Protein AF-A0A7Y3PFW4-F1 (afdb_monomer_lite)

Secondary structure (DSSP, 8-state):
-------TT-EEEETTTEEEEEEEEETTEEEEEEE--TTS---PPP---

pLDDT: mean 90.77, std 10.53, range [50.25, 97.5]

Structure (mmCIF, N/CA/C/O backbone):
data_AF-A0A7Y3PFW4-F1
#
_entry.id   AF-A0A7Y3PFW4-F1
#
loop_
_atom_site.group_PDB
_atom_site.id
_atom_site.type_symbol
_atom_site.label_atom_id
_atom_site.label_alt_id
_atom_site.label_comp_id
_atom_site.label_asym_id
_atom_site.label_entity_id
_atom_site.label_seq_id
_atom_site.pdbx_PDB_ins_code
_atom_site.Cartn_x
_atom_site.Cartn_y
_atom_site.Cartn_z
_atom_site.occupancy
_atom_site.B_iso_or_equiv
_atom_site.auth_seq_id
_atom_site.auth_comp_id
_atom_site.auth_asym_id
_atom_site.auth_atom_id
_atom_site.pdbx_PDB_model_num
ATOM 1 N N . MET A 1 1 ? 7.261 13.894 1.750 1.00 81.94 1 MET A N 1
ATOM 2 C CA . MET A 1 1 ? 6.422 12.824 2.327 1.00 81.94 1 MET A CA 1
ATOM 3 C C . MET A 1 1 ? 4.970 13.206 2.104 1.00 81.94 1 MET A C 1
ATOM 5 O O . MET A 1 1 ? 4.597 14.296 2.516 1.00 81.94 1 MET A O 1
ATOM 9 N N . LEU A 1 2 ? 4.201 12.371 1.403 1.00 93.62 2 LEU A N 1
ATOM 10 C CA . LEU A 1 2 ? 2.757 12.542 1.212 1.00 93.62 2 LEU A CA 1
ATOM 11 C C . LEU A 1 2 ? 2.045 11.528 2.112 1.00 93.62 2 LEU A C 1
ATOM 13 O O . LEU A 1 2 ? 2.421 10.359 2.103 1.00 93.62 2 LEU A O 1
ATOM 17 N N . VAL A 1 3 ? 1.065 11.974 2.896 1.00 94.25 3 VAL A N 1
ATOM 18 C CA . VAL A 1 3 ? 0.338 11.126 3.849 1.00 94.25 3 VAL A CA 1
ATOM 19 C C . VAL A 1 3 ? -1.115 11.041 3.407 1.00 94.25 3 VAL A C 1
ATOM 21 O O . VAL A 1 3 ? -1.776 12.067 3.271 1.00 94.25 3 VAL A O 1
ATOM 24 N N . LEU A 1 4 ? -1.594 9.822 3.177 1.00 93.94 4 LEU A N 1
ATOM 25 C CA . LEU A 1 4 ? -2.961 9.521 2.762 1.00 93.94 4 LEU A CA 1
ATOM 26 C C . LEU A 1 4 ? -3.548 8.507 3.750 1.00 93.94 4 LEU A C 1
ATOM 28 O O . LEU A 1 4 ? -2.838 7.626 4.226 1.00 93.94 4 LEU A O 1
ATOM 32 N N . THR A 1 5 ? -4.828 8.649 4.084 1.00 93.94 5 THR A N 1
ATOM 33 C CA . THR A 1 5 ? -5.559 7.688 4.927 1.00 93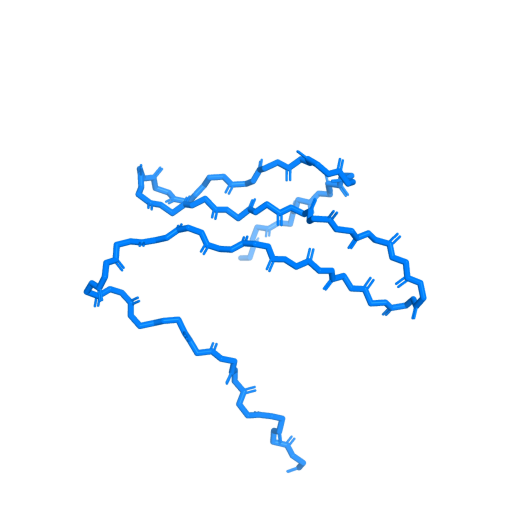.94 5 THR A CA 1
ATOM 34 C C . THR A 1 5 ? -6.537 6.937 4.049 1.00 93.94 5 THR A C 1
ATOM 36 O O . THR A 1 5 ? -7.322 7.590 3.362 1.00 93.94 5 THR A O 1
ATOM 39 N N . HIS A 1 6 ? -6.478 5.606 4.059 1.00 94.69 6 HIS A N 1
ATOM 40 C CA . HIS A 1 6 ? -7.321 4.743 3.235 1.00 94.69 6 HIS A CA 1
ATOM 41 C C . HIS A 1 6 ? -7.986 3.648 4.063 1.00 94.69 6 HIS A C 1
ATOM 43 O O . HIS A 1 6 ? -7.492 3.268 5.130 1.00 94.69 6 HIS A O 1
ATOM 49 N N . LYS A 1 7 ? -9.121 3.171 3.563 1.00 94.94 7 LYS A N 1
ATOM 50 C CA . LYS A 1 7 ? -9.850 2.011 4.076 1.00 94.94 7 LYS A CA 1
ATOM 51 C C . LYS A 1 7 ? -9.487 0.757 3.282 1.00 94.94 7 LYS A C 1
ATOM 53 O O . LYS A 1 7 ? -8.783 0.817 2.280 1.00 94.94 7 LYS A O 1
ATOM 58 N N . GLU A 1 8 ? -9.960 -0.382 3.768 1.00 95.88 8 GLU A N 1
ATOM 59 C CA . GLU A 1 8 ? -9.935 -1.641 3.025 1.00 95.88 8 GLU A CA 1
ATOM 60 C C . GLU A 1 8 ? -10.597 -1.472 1.647 1.00 95.88 8 GLU A C 1
ATOM 62 O O . GLU A 1 8 ? -11.530 -0.681 1.498 1.00 95.88 8 GLU A O 1
ATOM 67 N N . ASP A 1 9 ? -10.051 -2.160 0.646 1.00 95.94 9 ASP A N 1
ATOM 68 C CA . ASP A 1 9 ? -10.388 -2.095 -0.781 1.00 95.94 9 ASP A CA 1
ATOM 69 C C . ASP A 1 9 ? -10.113 -0.755 -1.495 1.00 95.94 9 ASP A C 1
ATOM 71 O O . ASP A 1 9 ? -10.314 -0.647 -2.708 1.00 95.94 9 ASP A O 1
ATOM 75 N N . GLU A 1 10 ? -9.601 0.268 -0.802 1.00 97.50 10 GLU A N 1
ATOM 76 C CA . GLU A 1 10 ? -9.205 1.524 -1.447 1.00 97.50 10 GLU A CA 1
ATOM 77 C C . GLU A 1 10 ? -7.830 1.424 -2.12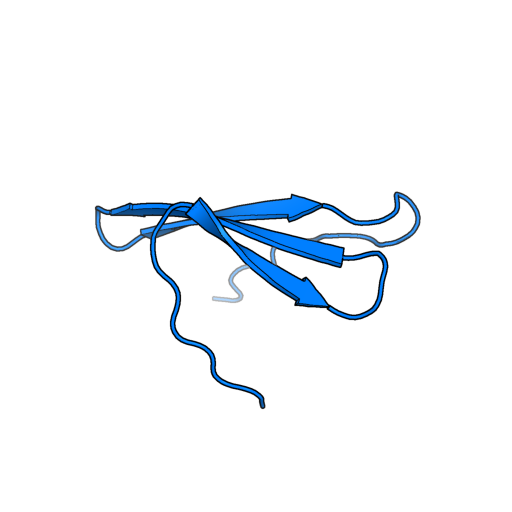8 1.00 97.50 10 GLU A C 1
ATOM 79 O O . GLU A 1 10 ? -6.944 0.655 -1.734 1.00 97.50 10 GLU A O 1
ATOM 84 N N . GLN A 1 11 ? -7.651 2.244 -3.167 1.00 96.75 11 GLN A N 1
ATOM 85 C CA . GLN A 1 11 ? -6.476 2.226 -4.033 1.00 96.75 11 GLN A CA 1
ATOM 86 C C . GLN A 1 11 ? -5.748 3.569 -4.055 1.00 96.75 11 GLN A C 1
ATOM 88 O O . GLN A 1 11 ? -6.361 4.632 -4.136 1.00 96.75 11 GLN A O 1
ATOM 93 N N . ILE A 1 12 ? -4.419 3.495 -4.076 1.00 96.31 12 ILE A N 1
ATOM 94 C CA . ILE A 1 12 ? -3.508 4.620 -4.270 1.00 96.31 12 ILE A CA 1
ATOM 95 C C . ILE A 1 12 ? -2.805 4.418 -5.608 1.00 96.31 12 ILE A C 1
ATOM 97 O O . ILE A 1 12 ? -2.129 3.412 -5.817 1.00 96.31 12 ILE A O 1
ATOM 101 N N . THR A 1 13 ? -2.901 5.396 -6.500 1.00 95.56 13 THR A N 1
ATOM 102 C CA . THR A 1 13 ? -2.156 5.385 -7.763 1.00 95.56 13 THR A CA 1
ATOM 103 C C . THR A 1 13 ? -0.898 6.238 -7.645 1.00 95.56 13 THR A C 1
ATOM 105 O O . THR A 1 13 ? -0.951 7.382 -7.190 1.00 95.56 13 THR A O 1
ATOM 108 N N . ILE A 1 14 ? 0.239 5.697 -8.083 1.00 94.56 14 ILE A N 1
ATOM 109 C CA . ILE A 1 14 ? 1.509 6.422 -8.174 1.00 94.56 14 ILE A CA 1
ATOM 110 C C . ILE A 1 14 ? 1.916 6.486 -9.647 1.00 94.56 14 ILE A C 1
ATOM 112 O O . ILE A 1 14 ? 2.211 5.475 -10.282 1.00 94.56 14 ILE A O 1
ATOM 116 N N . GLY A 1 15 ? 1.944 7.696 -10.205 1.00 93.06 15 GLY A N 1
ATOM 117 C CA . GLY A 1 15 ? 2.183 7.873 -11.636 1.00 93.06 15 GLY A CA 1
ATOM 118 C C . GLY A 1 15 ? 1.037 7.287 -12.465 1.00 93.06 15 GLY A C 1
ATOM 119 O O . GLY A 1 15 ? -0.125 7.565 -12.180 1.00 93.06 15 GLY A O 1
ATOM 120 N N . LYS A 1 16 ? 1.367 6.520 -13.509 1.00 91.56 16 LYS A N 1
ATOM 121 C CA . LYS A 1 16 ? 0.381 5.880 -14.401 1.00 91.56 16 LYS A CA 1
ATOM 122 C C . LYS A 1 16 ? 0.366 4.357 -14.319 1.00 91.56 16 LYS A C 1
ATOM 124 O O . LYS A 1 16 ? -0.596 3.748 -14.766 1.00 91.56 16 LYS A O 1
ATOM 129 N N . ASP A 1 17 ? 1.411 3.775 -13.741 1.00 94.12 17 ASP A N 1
ATOM 130 C CA . ASP A 1 17 ? 1.704 2.353 -13.908 1.00 94.12 17 ASP A CA 1
ATOM 131 C C . ASP A 1 17 ? 1.752 1.595 -12.575 1.00 94.12 17 ASP A C 1
ATOM 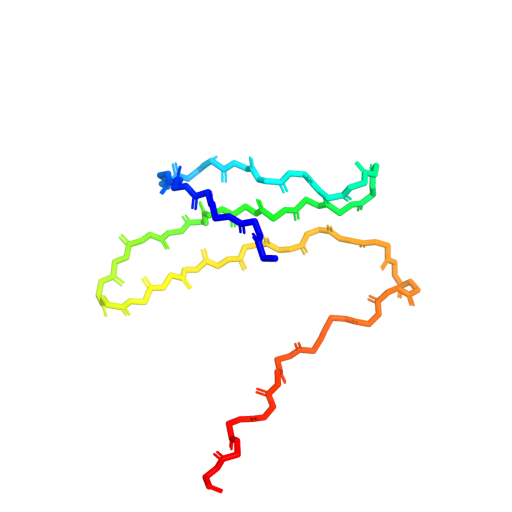133 O O . ASP A 1 17 ? 1.849 0.373 -12.579 1.00 94.12 17 ASP A O 1
ATOM 137 N N . ILE A 1 18 ? 1.688 2.303 -11.439 1.00 95.69 18 ILE A N 1
ATOM 138 C CA . ILE A 1 18 ? 1.740 1.699 -10.106 1.00 95.69 18 ILE A CA 1
ATOM 139 C C . ILE A 1 18 ? 0.407 1.910 -9.396 1.00 95.69 18 ILE A C 1
ATOM 141 O O . ILE A 1 18 ? -0.036 3.049 -9.208 1.00 95.69 18 ILE A O 1
ATOM 145 N N . VAL A 1 19 ? -0.188 0.813 -8.939 1.00 96.62 19 VAL A N 1
ATOM 146 C CA . VAL A 1 19 ? -1.393 0.811 -8.106 1.00 96.62 19 VAL A CA 1
ATOM 147 C C . VAL A 1 19 ? -1.093 0.060 -6.817 1.00 96.62 19 VAL A C 1
ATOM 149 O O . VAL A 1 19 ? -0.593 -1.063 -6.831 1.00 96.62 19 VAL A O 1
ATOM 152 N N . ILE A 1 20 ? -1.377 0.702 -5.691 1.00 96.31 20 ILE A N 1
ATOM 153 C CA . ILE A 1 20 ? -1.287 0.116 -4.359 1.00 96.31 20 ILE A CA 1
ATOM 154 C C . ILE A 1 20 ? -2.710 -0.065 -3.852 1.00 96.31 20 ILE A C 1
ATOM 156 O O . ILE A 1 20 ? -3.445 0.911 -3.736 1.00 96.31 20 ILE A O 1
ATOM 160 N N . THR A 1 21 ? -3.080 -1.289 -3.510 1.00 97.44 21 THR A N 1
ATOM 161 C CA . THR A 1 21 ? -4.413 -1.627 -3.002 1.00 97.44 21 THR A CA 1
ATOM 162 C C . THR A 1 21 ? -4.304 -2.036 -1.543 1.00 97.44 21 THR A C 1
ATOM 164 O O . THR A 1 21 ? -3.486 -2.894 -1.194 1.00 97.44 21 THR A O 1
ATOM 167 N N . ILE A 1 22 ? -5.130 -1.447 -0.681 1.00 97.12 22 ILE A N 1
ATOM 168 C CA . ILE A 1 22 ? -5.267 -1.894 0.706 1.00 97.12 22 ILE A CA 1
ATOM 169 C C . ILE A 1 22 ? -6.187 -3.114 0.705 1.00 97.12 22 ILE A C 1
ATOM 171 O O . ILE A 1 22 ? -7.395 -2.980 0.588 1.00 97.12 22 ILE A O 1
ATOM 175 N N . VAL A 1 23 ? -5.611 -4.311 0.787 1.00 97.06 23 VAL A N 1
ATOM 176 C CA . VAL A 1 23 ? -6.357 -5.572 0.633 1.00 97.06 23 VAL A CA 1
ATOM 177 C C . VAL A 1 23 ? -7.089 -5.957 1.912 1.00 97.06 23 VAL A C 1
ATOM 179 O O . VAL A 1 23 ? -8.178 -6.498 1.845 1.00 97.06 23 VAL A O 1
ATOM 182 N N . GLU A 1 24 ? -6.471 -5.736 3.070 1.00 96.31 24 GLU A N 1
ATOM 183 C CA . GLU A 1 24 ? -7.059 -6.093 4.364 1.00 96.31 24 GLU A CA 1
ATOM 184 C C . GLU A 1 24 ? -6.405 -5.257 5.462 1.00 96.31 24 GLU A C 1
ATOM 186 O O . GLU A 1 24 ? -5.177 -5.093 5.472 1.00 96.31 24 GLU A O 1
ATOM 191 N N . VAL A 1 25 ? -7.201 -4.763 6.410 1.00 95.31 25 VAL A N 1
ATOM 192 C CA . VAL A 1 25 ? -6.710 -4.069 7.608 1.00 95.31 25 VAL A CA 1
ATOM 193 C C . VAL A 1 25 ? -7.204 -4.819 8.838 1.00 95.31 25 VAL A C 1
ATOM 195 O O . VAL A 1 25 ? -8.387 -4.791 9.163 1.00 95.31 25 VAL A O 1
ATOM 198 N N . GLY A 1 26 ? -6.299 -5.475 9.563 1.00 93.56 26 GLY A N 1
ATOM 199 C CA . GLY A 1 26 ? -6.693 -6.296 10.707 1.00 93.56 26 GLY A CA 1
ATOM 200 C C . GLY A 1 26 ? -5.506 -6.826 11.496 1.00 93.56 26 GLY A C 1
ATOM 201 O O . GLY A 1 26 ? -4.386 -6.855 11.007 1.00 93.56 26 GLY A O 1
ATOM 202 N N . HIS A 1 27 ? -5.731 -7.239 12.745 1.00 91.31 27 HIS A N 1
ATOM 203 C CA . HIS A 1 27 ? -4.705 -7.875 13.589 1.00 91.31 27 HIS A CA 1
ATOM 204 C C . HIS A 1 27 ? -3.392 -7.076 13.748 1.00 91.31 27 HIS A C 1
ATOM 206 O O . HIS A 1 27 ? -2.328 -7.657 13.936 1.00 91.31 27 HIS A O 1
ATOM 212 N N . GLY A 1 28 ? -3.453 -5.741 13.663 1.00 93.00 28 GLY A N 1
ATOM 213 C CA . GLY A 1 28 ? -2.265 -4.879 13.724 1.00 93.00 28 GLY A CA 1
ATOM 214 C C . GLY A 1 28 ? -1.369 -4.946 12.481 1.00 93.00 28 GLY A C 1
ATOM 215 O O . GLY A 1 28 ? -0.266 -4.407 12.495 1.00 93.00 28 GLY A O 1
ATOM 216 N N . GLN A 1 29 ? -1.838 -5.585 11.410 1.00 92.19 29 GLN 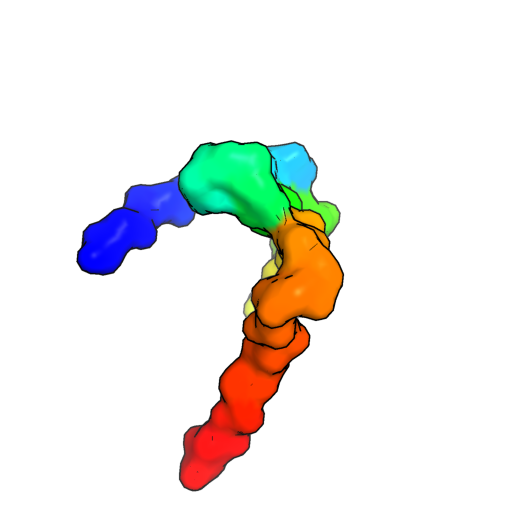A N 1
ATOM 217 C CA . GLN A 1 29 ? -1.158 -5.705 10.129 1.00 92.19 29 GLN A CA 1
ATOM 218 C C . GLN A 1 29 ? -2.043 -5.172 9.000 1.00 92.19 29 GLN A C 1
ATOM 220 O O . GLN A 1 29 ? -3.265 -5.071 9.110 1.00 92.19 29 GLN A O 1
ATOM 225 N N . VAL A 1 30 ? -1.400 -4.836 7.889 1.00 94.75 30 VAL A N 1
ATOM 226 C CA . VAL A 1 30 ? -2.080 -4.417 6.667 1.00 94.75 30 VAL A CA 1
ATOM 227 C C . VAL A 1 30 ? -1.592 -5.307 5.541 1.00 94.75 30 VAL A C 1
ATOM 229 O O . VAL A 1 30 ? -0.383 -5.466 5.345 1.00 94.75 30 VAL A O 1
ATOM 232 N N . ARG A 1 31 ? -2.525 -5.899 4.799 1.00 95.00 31 ARG A N 1
ATOM 233 C CA . ARG A 1 31 ? -2.212 -6.559 3.534 1.00 95.00 31 ARG A CA 1
ATOM 234 C C . ARG A 1 31 ? -2.274 -5.528 2.427 1.00 95.00 31 ARG A C 1
ATOM 236 O O . ARG A 1 31 ? -3.262 -4.816 2.282 1.00 95.00 31 ARG A O 1
ATOM 243 N N . ILE A 1 32 ? -1.203 -5.464 1.650 1.00 95.56 32 ILE A N 1
ATOM 244 C CA . ILE A 1 32 ? -1.044 -4.494 0.575 1.00 95.56 32 ILE A CA 1
ATOM 245 C C . ILE A 1 32 ? -0.812 -5.265 -0.722 1.00 95.56 32 ILE A C 1
ATOM 247 O O . ILE A 1 32 ? 0.117 -6.072 -0.808 1.00 95.56 32 ILE A O 1
ATOM 251 N N . GLY A 1 33 ? -1.666 -5.024 -1.711 1.00 95.81 33 GLY A N 1
ATOM 252 C CA . GLY A 1 33 ? -1.459 -5.427 -3.096 1.00 95.81 33 GLY A CA 1
ATOM 253 C C . GLY A 1 33 ? -0.672 -4.342 -3.820 1.00 95.81 33 GLY A C 1
ATOM 254 O O . GLY A 1 33 ? -0.934 -3.159 -3.618 1.00 95.81 33 GLY A O 1
ATOM 255 N N . ILE A 1 34 ? 0.309 -4.730 -4.631 1.00 95.88 34 ILE A N 1
ATOM 256 C CA . ILE A 1 34 ? 1.093 -3.793 -5.440 1.00 95.88 34 ILE A CA 1
ATOM 257 C C . ILE A 1 34 ? 1.082 -4.311 -6.872 1.00 95.88 34 ILE A C 1
ATOM 259 O O . ILE A 1 34 ? 1.620 -5.383 -7.153 1.00 95.88 34 ILE A O 1
ATOM 263 N N . GLU A 1 35 ? 0.476 -3.541 -7.762 1.00 95.69 35 GLU A N 1
ATOM 264 C CA . GLU A 1 35 ? 0.531 -3.749 -9.202 1.00 95.69 35 GLU A CA 1
ATOM 265 C C . GLU A 1 35 ? 1.536 -2.758 -9.775 1.00 95.69 35 GLU A C 1
ATOM 267 O O . GLU A 1 35 ? 1.423 -1.552 -9.558 1.00 95.69 35 GLU A O 1
ATOM 272 N N . ALA A 1 36 ? 2.550 -3.273 -10.463 1.00 96.00 36 ALA A N 1
ATOM 273 C CA . ALA A 1 36 ? 3.561 -2.461 -11.118 1.00 96.00 36 ALA A CA 1
ATOM 274 C C . ALA A 1 36 ? 4.118 -3.184 -12.355 1.00 96.00 36 ALA A C 1
ATOM 276 O O . ALA A 1 36 ? 3.969 -4.407 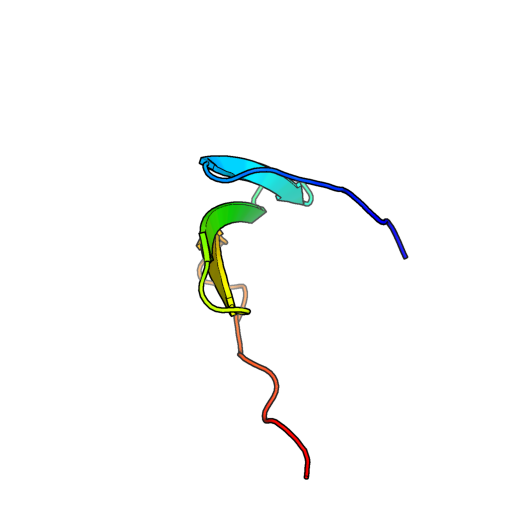-12.485 1.00 96.00 36 ALA A O 1
ATOM 277 N N . PRO A 1 37 ? 4.792 -2.455 -13.257 1.00 94.88 37 PRO A N 1
ATOM 278 C CA . PRO A 1 37 ? 5.501 -3.033 -14.390 1.00 94.88 37 PRO A CA 1
ATOM 279 C C . PRO A 1 37 ? 6.582 -4.033 -13.956 1.00 94.88 37 PRO A C 1
ATOM 281 O O . PRO A 1 37 ? 7.178 -3.907 -12.889 1.00 94.88 37 PRO A O 1
ATOM 284 N N . LYS A 1 38 ? 6.865 -5.031 -14.803 1.00 91.31 38 LYS A N 1
ATOM 285 C CA . LYS A 1 38 ? 7.805 -6.128 -14.485 1.00 91.31 38 LYS A CA 1
ATOM 286 C C . LYS A 1 38 ? 9.265 -5.686 -14.368 1.00 91.31 38 LYS A C 1
ATOM 288 O O . LYS A 1 38 ? 10.067 -6.390 -13.764 1.00 91.31 38 LYS A O 1
ATOM 293 N N . ASP A 1 39 ? 9.612 -4.572 -14.996 1.00 93.69 39 ASP A N 1
ATOM 294 C CA . ASP A 1 39 ? 10.922 -3.930 -14.920 1.00 93.69 39 ASP A CA 1
ATOM 295 C C . ASP A 1 39 ? 11.145 -3.209 -13.583 1.00 93.69 39 ASP A C 1
ATOM 297 O O . ASP A 1 39 ? 12.292 -2.963 -13.205 1.00 93.69 39 ASP A O 1
ATOM 301 N N . LEU A 1 40 ? 10.073 -2.932 -12.830 1.00 91.31 40 LEU A N 1
ATOM 302 C CA . LEU A 1 40 ? 10.161 -2.341 -11.505 1.00 91.31 40 LEU A CA 1
ATOM 303 C C . LEU A 1 40 ? 10.277 -3.435 -10.435 1.00 91.31 40 LEU A C 1
ATOM 305 O O . LEU A 1 40 ? 9.318 -4.131 -10.105 1.00 91.31 40 LEU A O 1
ATOM 309 N N . GLY A 1 41 ? 11.467 -3.567 -9.852 1.00 88.12 41 GLY A N 1
ATOM 310 C CA . GLY A 1 41 ? 11.691 -4.474 -8.729 1.00 88.12 41 GLY A CA 1
ATOM 311 C C . GLY A 1 41 ? 10.933 -4.023 -7.478 1.00 88.12 41 GLY A C 1
ATOM 312 O O . GLY A 1 41 ? 11.226 -2.965 -6.923 1.00 88.12 41 GLY A O 1
ATOM 313 N N . ILE A 1 42 ? 10.001 -4.847 -6.996 1.00 89.44 42 ILE A N 1
ATOM 314 C CA . ILE A 1 42 ? 9.318 -4.644 -5.712 1.00 89.44 42 ILE A CA 1
ATOM 315 C C . ILE A 1 42 ? 9.951 -5.576 -4.679 1.00 89.44 42 ILE A C 1
ATOM 317 O O . ILE A 1 42 ? 9.780 -6.793 -4.727 1.00 89.44 42 ILE A O 1
ATOM 321 N N . GLY A 1 43 ? 10.687 -4.997 -3.73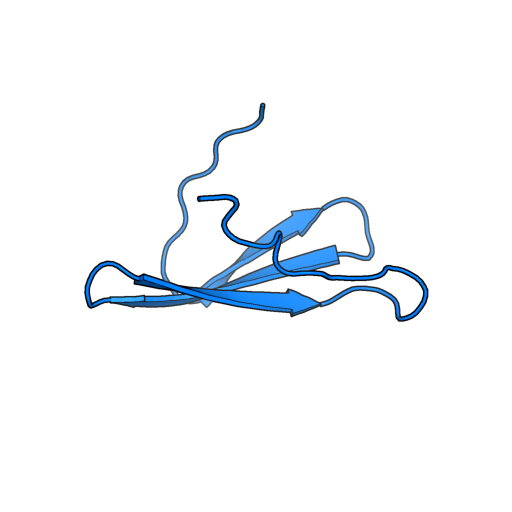4 1.00 87.31 43 GLY A N 1
ATOM 322 C CA . GLY A 1 43 ? 11.286 -5.715 -2.614 1.00 87.31 43 GLY A CA 1
ATOM 323 C C . GLY A 1 43 ? 10.634 -5.325 -1.295 1.00 87.31 43 GLY A C 1
ATOM 324 O O . GLY A 1 43 ? 10.258 -4.171 -1.096 1.00 87.31 43 GLY A O 1
ATOM 325 N N . ARG A 1 44 ? 10.547 -6.273 -0.360 1.00 84.81 44 ARG A N 1
ATOM 326 C CA . ARG A 1 44 ? 10.377 -5.917 1.052 1.00 84.81 44 ARG A CA 1
ATOM 327 C C . ARG A 1 44 ? 11.755 -5.494 1.556 1.00 84.81 44 ARG A C 1
ATOM 329 O O . ARG A 1 44 ? 12.677 -6.301 1.417 1.00 84.81 44 ARG A O 1
ATOM 336 N N . PRO A 1 45 ? 11.937 -4.274 2.092 1.00 84.75 45 PRO A N 1
ATOM 337 C CA . PRO A 1 45 ? 13.188 -3.957 2.759 1.00 84.75 45 PRO A CA 1
ATOM 338 C C . PRO A 1 45 ? 13.392 -5.000 3.860 1.00 84.75 45 PRO A C 1
ATOM 340 O O . PRO A 1 45 ? 12.454 -5.314 4.597 1.00 84.75 45 PRO A O 1
ATOM 343 N N . ALA A 1 46 ? 14.583 -5.598 3.914 1.00 71.19 46 ALA A N 1
ATOM 344 C CA . ALA A 1 46 ? 14.931 -6.461 5.030 1.00 71.19 46 ALA A CA 1
ATOM 345 C C . ALA A 1 46 ? 14.743 -5.641 6.310 1.00 71.19 46 ALA A C 1
ATOM 347 O O . ALA A 1 46 ? 15.154 -4.480 6.358 1.00 71.19 46 ALA A O 1
ATOM 348 N N . ALA A 1 47 ? 14.073 -6.217 7.308 1.00 59.16 47 ALA A N 1
ATOM 349 C CA . ALA A 1 47 ? 14.090 -5.653 8.643 1.00 59.16 47 ALA A CA 1
ATOM 350 C C . ALA A 1 47 ? 15.553 -5.686 9.095 1.00 59.16 47 ALA A C 1
ATOM 352 O O . ALA A 1 47 ? 16.084 -6.747 9.413 1.00 59.16 47 ALA A O 1
ATOM 353 N N . SER A 1 48 ? 16.232 -4.550 8.977 1.00 50.25 48 SER A N 1
ATOM 354 C CA . SER A 1 48 ? 17.513 -4.335 9.624 1.00 50.25 48 SER A CA 1
ATOM 355 C C . SER A 1 48 ? 17.228 -4.328 11.125 1.00 50.25 48 SER A C 1
ATOM 357 O O . SER A 1 48 ? 16.646 -3.359 11.614 1.00 50.25 48 SER A O 1
ATOM 359 N N . ASP A 1 49 ? 17.535 -5.432 11.808 1.00 52.31 49 ASP A N 1
ATOM 360 C CA . ASP A 1 49 ? 17.828 -5.413 13.248 1.00 52.31 49 ASP A CA 1
ATOM 361 C C . ASP A 1 49 ? 18.987 -4.439 13.532 1.00 52.31 49 ASP A C 1
ATOM 363 O O . ASP A 1 49 ? 19.950 -4.409 12.723 1.00 52.31 49 ASP A O 1
#

Sequence (49 aa):
MLVLTHKEDEQITIGKDIVITIVEVGHGQVRIGIEAPKDLGIGRPAASD

Foldseek 3Di:
DDDDDDDAQDWDDDDDFWIWHFPDDDPPDTDIDIGGDPVDDDDDPPPDD

Radius of gyration: 12.36 Å; chains: 1; bounding box: 28×21×29 Å